Protein AF-A0A964VKG7-F1 (afdb_monomer)

Foldseek 3Di:
DDPPDDWAWLDKDKDFFFWADPVQAPDDDPPPVDPDTWTKIWIWIWTADPPQQKIKIKIFIWTDDPPDTGGGPLPPIDIDIDRHDPDSVVNVVVSVVVSVVVSVVCVVSPGPRIGTDD

Structure (mmCIF, N/CA/C/O backbone):
data_AF-A0A964VKG7-F1
#
_entry.id   AF-A0A964VKG7-F1
#
loop_
_atom_site.group_PDB
_atom_site.id
_atom_site.type_symbol
_atom_site.label_atom_id
_atom_site.label_alt_id
_atom_site.label_comp_id
_atom_site.label_asym_id
_atom_site.label_entity_id
_atom_site.label_seq_id
_atom_site.pdbx_PDB_ins_code
_atom_site.Cartn_x
_atom_site.Cartn_y
_atom_site.Cartn_z
_atom_site.occupancy
_atom_site.B_iso_or_equiv
_atom_site.auth_seq_id
_atom_site.auth_comp_id
_atom_site.auth_asym_id
_atom_site.auth_atom_id
_atom_site.pdbx_PDB_model_num
ATOM 1 N N . MET A 1 1 ? -8.999 -7.523 -33.008 1.00 45.59 1 MET A N 1
ATOM 2 C CA . MET A 1 1 ? -9.202 -7.234 -31.573 1.00 45.59 1 MET A CA 1
ATOM 3 C C . MET A 1 1 ? -7.820 -7.074 -30.964 1.00 45.59 1 MET A C 1
ATOM 5 O O . MET A 1 1 ? -6.993 -7.919 -31.278 1.00 45.59 1 MET A O 1
ATOM 9 N N . PRO A 1 2 ? -7.494 -5.994 -30.237 1.00 46.91 2 PRO A N 1
ATOM 10 C CA . PRO A 1 2 ? -6.178 -5.896 -29.619 1.00 46.91 2 PRO A CA 1
ATOM 11 C C . PRO A 1 2 ? -6.077 -6.936 -28.495 1.00 46.91 2 PRO A C 1
ATOM 13 O O . PRO A 1 2 ? -6.875 -6.909 -27.562 1.00 46.91 2 PRO A O 1
ATOM 16 N N . ASP A 1 3 ? -5.118 -7.854 -28.615 1.00 48.44 3 ASP A N 1
ATOM 17 C CA . ASP A 1 3 ? -4.701 -8.768 -27.551 1.00 48.44 3 ASP A CA 1
ATOM 18 C C . ASP A 1 3 ? -4.229 -7.949 -26.345 1.00 48.44 3 ASP A C 1
ATOM 20 O O . ASP A 1 3 ? -3.114 -7.417 -26.323 1.00 48.44 3 ASP A O 1
ATOM 24 N N . ILE A 1 4 ? -5.083 -7.818 -25.331 1.00 56.22 4 ILE A N 1
ATOM 25 C CA . ILE A 1 4 ? -4.675 -7.284 -24.034 1.00 56.22 4 ILE A CA 1
ATOM 26 C C . ILE A 1 4 ? -3.892 -8.404 -23.353 1.00 56.22 4 ILE A C 1
ATOM 28 O O . ILE A 1 4 ? -4.465 -9.269 -22.694 1.00 56.22 4 ILE A O 1
ATOM 32 N N . LYS A 1 5 ? -2.570 -8.431 -23.553 1.00 59.38 5 LYS A N 1
ATOM 33 C CA . LYS A 1 5 ? -1.716 -9.326 -22.768 1.00 59.38 5 LYS A CA 1
ATOM 34 C C . LYS A 1 5 ? -1.847 -8.954 -21.284 1.00 59.38 5 LYS A C 1
ATOM 36 O O . LYS A 1 5 ? -1.749 -7.764 -20.967 1.00 59.38 5 LYS A O 1
ATOM 41 N N . PRO A 1 6 ? -2.056 -9.937 -20.391 1.00 68.75 6 PRO A N 1
ATOM 42 C CA . PRO A 1 6 ? -2.222 -9.674 -18.969 1.00 68.75 6 PRO A CA 1
ATOM 43 C C . PRO A 1 6 ? -0.948 -9.044 -18.395 1.00 68.75 6 PRO A C 1
ATOM 45 O O . PRO A 1 6 ? 0.167 -9.424 -18.767 1.00 68.75 6 PRO A O 1
ATOM 48 N N . MET A 1 7 ? -1.117 -8.056 -17.514 1.00 79.94 7 MET A N 1
ATOM 49 C CA . MET A 1 7 ? -0.009 -7.543 -16.711 1.00 79.94 7 MET A CA 1
ATOM 50 C C . MET A 1 7 ? 0.474 -8.659 -15.783 1.00 79.94 7 MET A C 1
ATOM 52 O O . MET A 1 7 ? -0.336 -9.384 -15.207 1.00 79.94 7 MET A O 1
ATOM 56 N N . LYS A 1 8 ? 1.791 -8.823 -15.663 1.00 87.50 8 LYS A N 1
ATOM 57 C CA . LYS A 1 8 ? 2.387 -9.808 -14.758 1.00 87.50 8 LYS A CA 1
ATOM 58 C C . LYS A 1 8 ? 2.705 -9.117 -13.439 1.00 87.50 8 LYS A C 1
ATOM 60 O O . LYS A 1 8 ? 3.528 -8.206 -13.448 1.00 87.50 8 LYS A O 1
ATOM 65 N N . VAL A 1 9 ? 2.094 -9.553 -12.338 1.00 91.12 9 VAL A N 1
ATOM 66 C CA . VAL A 1 9 ? 2.488 -9.117 -10.990 1.00 91.12 9 VAL A CA 1
ATOM 67 C C . VAL A 1 9 ? 3.909 -9.606 -10.720 1.00 91.12 9 VAL A C 1
ATOM 69 O O . VAL A 1 9 ? 4.228 -10.778 -10.940 1.00 91.12 9 VAL A O 1
ATOM 72 N N . ILE A 1 10 ? 4.775 -8.686 -10.315 1.00 91.81 10 ILE A N 1
ATOM 73 C CA . ILE A 1 10 ? 6.184 -8.953 -9.998 1.00 91.81 10 ILE A CA 1
ATOM 74 C C . ILE A 1 10 ? 6.511 -8.673 -8.533 1.00 91.81 10 ILE A C 1
ATOM 76 O O . ILE A 1 10 ? 7.551 -9.112 -8.054 1.00 91.81 10 ILE A O 1
ATOM 80 N N . PHE A 1 11 ? 5.631 -7.957 -7.835 1.00 93.25 11 PHE A N 1
ATOM 81 C CA . PHE A 1 11 ? 5.787 -7.617 -6.434 1.00 93.25 11 PHE A CA 1
ATOM 82 C C . PHE A 1 11 ? 4.417 -7.430 -5.795 1.00 93.25 11 PH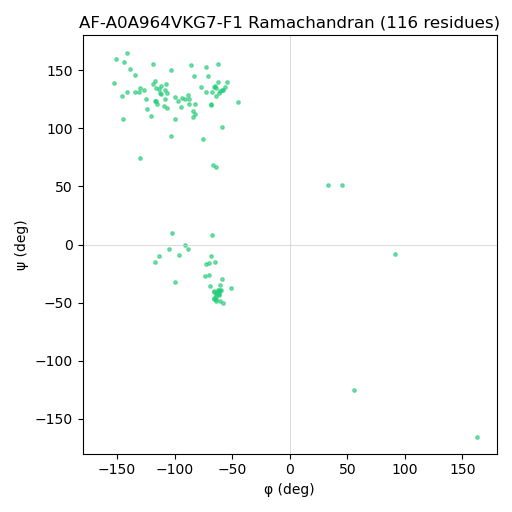E A C 1
ATOM 84 O O . PHE A 1 11 ? 3.537 -6.796 -6.378 1.00 93.25 11 PHE A O 1
ATOM 91 N N . GLU A 1 12 ? 4.277 -7.939 -4.581 1.00 95.62 12 GLU A N 1
ATOM 92 C CA . GLU A 1 12 ? 3.137 -7.688 -3.719 1.00 95.62 12 GLU A CA 1
ATOM 93 C C . GLU A 1 12 ? 3.637 -7.659 -2.275 1.00 95.62 12 GLU A C 1
ATOM 95 O O . GLU A 1 12 ? 4.350 -8.569 -1.847 1.00 95.62 12 GLU A O 1
ATOM 100 N N . SER A 1 13 ? 3.304 -6.598 -1.543 1.00 95.94 13 SER A N 1
ATOM 101 C CA . SER A 1 13 ? 3.679 -6.447 -0.138 1.00 95.94 13 SER A CA 1
ATOM 102 C C . SER A 1 13 ? 2.548 -5.818 0.653 1.00 95.94 13 SER A C 1
ATOM 104 O O . SER A 1 13 ? 2.001 -4.784 0.263 1.00 95.94 13 SER A O 1
ATOM 106 N N . GLU A 1 14 ? 2.238 -6.436 1.787 1.00 94.88 14 GLU A N 1
ATOM 107 C CA . GLU A 1 14 ? 1.324 -5.937 2.807 1.00 94.88 14 GLU A CA 1
ATOM 108 C C . GLU A 1 14 ? 2.129 -5.679 4.082 1.00 94.88 14 GLU A C 1
ATOM 110 O O . GLU A 1 14 ? 2.735 -6.597 4.632 1.00 94.88 14 GLU A O 1
ATOM 115 N N . THR A 1 15 ? 2.115 -4.438 4.566 1.00 94.88 15 THR A N 1
ATOM 116 C CA . THR A 1 15 ? 2.774 -4.053 5.819 1.00 94.88 15 THR A CA 1
ATOM 117 C C . THR A 1 15 ? 1.732 -3.573 6.815 1.00 94.88 15 THR A C 1
ATOM 119 O O . THR A 1 15 ? 0.978 -2.643 6.529 1.00 94.88 15 THR A O 1
ATOM 122 N N . GLU A 1 16 ? 1.695 -4.198 7.990 1.00 94.19 16 GLU A N 1
ATOM 123 C CA . GLU A 1 16 ? 0.902 -3.727 9.124 1.00 94.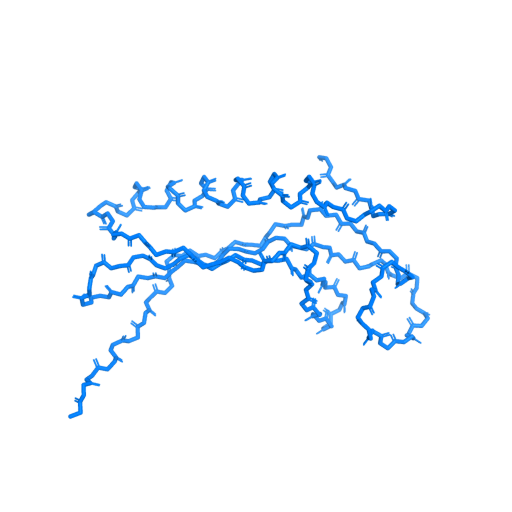19 16 GLU A CA 1
ATOM 124 C C . GLU A 1 16 ? 1.498 -2.412 9.646 1.00 94.19 16 GLU A C 1
ATOM 126 O O . GLU A 1 16 ? 2.665 -2.367 10.029 1.00 94.19 16 GLU A O 1
ATOM 131 N N . ILE A 1 17 ? 0.709 -1.338 9.646 1.00 91.81 17 ILE A N 1
ATOM 132 C CA . ILE A 1 17 ? 1.161 0.007 10.050 1.00 91.81 17 ILE A CA 1
ATOM 133 C C . ILE A 1 17 ? 0.486 0.505 11.334 1.00 91.81 17 ILE A C 1
ATOM 135 O O . ILE A 1 17 ? 0.906 1.509 11.910 1.00 91.81 17 ILE A O 1
ATOM 139 N N . GLY A 1 18 ? -0.539 -0.201 11.818 1.00 90.44 18 GLY A N 1
ATOM 140 C CA . GLY A 1 18 ? -1.130 0.073 13.122 1.00 90.44 18 GLY A CA 1
ATOM 141 C C . GLY A 1 18 ? -2.506 -0.538 13.329 1.00 90.44 18 GLY A C 1
ATOM 142 O O . GLY A 1 18 ? -2.917 -1.426 12.585 1.00 90.44 18 GLY A O 1
ATOM 143 N N . LYS A 1 19 ? -3.211 -0.080 14.366 1.00 89.62 19 LYS A N 1
ATOM 144 C CA . LYS A 1 19 ? -4.520 -0.608 14.772 1.00 89.62 19 LYS A CA 1
ATOM 145 C C . LYS A 1 19 ? -5.499 0.489 15.173 1.00 89.62 19 LYS A C 1
ATOM 147 O O . LYS A 1 19 ? -5.074 1.527 15.675 1.00 89.62 19 LYS A O 1
ATOM 152 N N . CYS A 1 20 ? -6.798 0.269 14.999 1.00 84.00 20 CYS A N 1
ATOM 153 C CA . CYS A 1 20 ? -7.824 1.232 15.398 1.00 84.00 20 CYS A CA 1
ATOM 154 C C . CYS A 1 20 ? -9.108 0.590 15.931 1.00 84.00 20 CYS A C 1
ATOM 156 O O . CYS A 1 20 ? -9.410 -0.571 15.666 1.00 84.00 20 CYS A O 1
ATOM 158 N N . GLU A 1 21 ? -9.847 1.360 16.728 1.00 81.38 21 GLU A N 1
ATOM 159 C CA . GLU A 1 21 ? -11.167 0.985 17.238 1.00 81.38 21 GLU A CA 1
ATOM 160 C C . GLU A 1 21 ? -12.269 1.361 16.235 1.00 81.38 21 GLU A C 1
ATOM 162 O O . GLU A 1 21 ? -12.124 2.314 15.464 1.00 81.38 21 GLU A O 1
ATOM 167 N N . ASP A 1 22 ? -13.400 0.653 16.291 1.00 73.62 22 ASP A N 1
ATOM 168 C CA . ASP A 1 22 ? -14.552 0.818 15.388 1.00 73.62 22 ASP A CA 1
ATOM 169 C C . ASP A 1 22 ? -15.024 2.277 15.260 1.00 73.62 22 ASP A C 1
ATOM 171 O O . ASP A 1 22 ? -15.364 2.734 14.170 1.00 73.62 22 ASP A O 1
ATOM 175 N N . GLY A 1 23 ? -14.991 3.041 16.357 1.00 65.50 23 GLY A N 1
ATOM 176 C CA . GLY A 1 23 ? -15.478 4.424 16.405 1.00 65.50 23 GLY A CA 1
ATOM 177 C C . GLY A 1 23 ? -14.653 5.441 15.607 1.00 65.50 23 GLY A C 1
ATOM 178 O O . GLY A 1 23 ? -15.093 6.579 15.439 1.00 65.50 23 GLY A O 1
ATOM 179 N N . LEU A 1 24 ? -13.471 5.060 15.114 1.00 65.75 24 LEU A N 1
ATOM 180 C CA . LEU A 1 24 ? -12.584 5.939 14.344 1.00 65.75 24 LEU A CA 1
ATOM 181 C C . LEU A 1 24 ? -12.749 5.776 12.825 1.00 65.75 24 LEU A C 1
ATOM 183 O O . LEU A 1 24 ? -12.224 6.584 12.055 1.00 65.75 24 LEU A O 1
ATOM 187 N N . ILE A 1 25 ? -13.503 4.768 12.381 1.00 66.12 25 ILE A N 1
ATOM 188 C CA . ILE A 1 25 ? -13.664 4.419 10.969 1.00 66.12 25 ILE A CA 1
ATOM 189 C C . ILE A 1 25 ? -14.983 5.010 10.476 1.00 66.12 25 ILE A C 1
ATOM 191 O O . ILE A 1 25 ? -16.067 4.561 10.835 1.00 66.12 25 ILE A O 1
ATOM 195 N N . LYS A 1 26 ? -14.899 6.057 9.648 1.00 57.19 26 LYS A N 1
ATOM 196 C CA . LYS A 1 26 ? -16.081 6.798 9.165 1.00 57.19 26 LYS A CA 1
ATOM 197 C C . LYS A 1 26 ? -16.948 6.019 8.169 1.00 57.19 26 LYS A C 1
ATOM 199 O O . LYS A 1 26 ? -18.078 6.430 7.914 1.00 57.19 26 LYS A O 1
ATOM 204 N N . GLU A 1 27 ? -16.441 4.934 7.590 1.00 57.50 27 GLU A N 1
ATOM 205 C CA . GLU A 1 27 ? -17.118 4.200 6.520 1.00 57.50 27 GLU A CA 1
ATOM 206 C C . GLU A 1 27 ? -17.758 2.915 7.045 1.00 57.50 27 GLU A C 1
ATOM 208 O O . GLU A 1 27 ? -17.112 1.879 7.108 1.00 57.50 27 GLU A O 1
ATOM 213 N N . THR A 1 28 ? -19.045 3.013 7.409 1.00 51.09 28 THR A N 1
ATOM 214 C CA . THR A 1 28 ? -20.062 1.936 7.377 1.00 51.09 28 THR A CA 1
ATOM 215 C C . THR A 1 28 ? -19.556 0.522 7.657 1.00 51.09 28 THR A C 1
ATOM 217 O O . THR A 1 28 ? -19.852 -0.403 6.900 1.00 51.09 28 THR A O 1
ATOM 220 N N . VAL A 1 29 ? -18.823 0.319 8.750 1.00 55.25 29 VAL A N 1
ATOM 221 C CA . VAL A 1 29 ? -18.581 -1.044 9.197 1.00 55.25 29 VAL A CA 1
ATOM 222 C C . VAL A 1 29 ? -19.713 -1.458 10.117 1.00 55.25 29 VAL A C 1
ATOM 224 O O . VAL A 1 29 ? -20.086 -0.728 11.032 1.00 55.25 29 VAL A O 1
ATOM 227 N N . SER A 1 30 ? -20.298 -2.617 9.823 1.00 53.88 30 SER A N 1
ATOM 228 C CA . SER A 1 30 ? -21.307 -3.266 10.652 1.00 53.88 30 SER A CA 1
ATOM 229 C C . SER A 1 30 ? -20.864 -3.224 12.117 1.00 53.88 30 SER A C 1
ATOM 231 O O . SER A 1 30 ? -19.787 -3.732 12.427 1.00 53.88 30 SER A O 1
ATOM 233 N N . GLU A 1 31 ? -21.686 -2.647 13.000 1.00 54.94 31 GLU A N 1
ATOM 234 C CA . GLU A 1 31 ? -21.488 -2.603 14.458 1.00 54.94 31 GLU A CA 1
ATOM 235 C C . GLU A 1 31 ? -21.535 -4.026 15.049 1.00 54.94 31 GLU A C 1
ATOM 237 O O . GLU A 1 31 ? -22.468 -4.429 15.747 1.00 54.94 31 GLU A O 1
ATOM 242 N N . ARG A 1 32 ? -20.551 -4.861 14.723 1.00 56.53 32 ARG A N 1
ATOM 243 C CA . ARG A 1 32 ? -20.311 -6.105 15.437 1.00 56.53 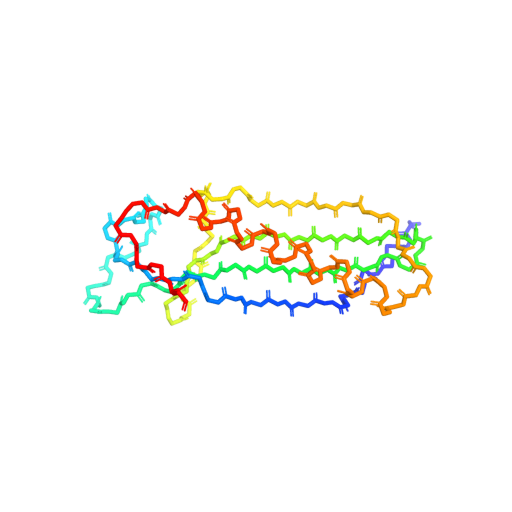32 ARG A CA 1
ATOM 244 C C . ARG A 1 32 ? -19.469 -5.726 16.633 1.00 56.53 32 ARG A C 1
ATOM 246 O O . ARG A 1 32 ? -18.320 -5.342 16.494 1.00 56.53 32 ARG A O 1
ATOM 253 N N . ASN A 1 33 ? -20.100 -5.812 17.796 1.00 52.34 33 ASN A N 1
ATOM 254 C CA . ASN A 1 33 ? -19.555 -5.494 19.108 1.00 52.34 33 ASN A CA 1
ATOM 255 C C . ASN A 1 33 ? -18.440 -6.497 19.479 1.00 52.34 33 ASN A C 1
ATOM 257 O O . ASN A 1 33 ? -18.621 -7.378 20.319 1.00 52.34 33 ASN A O 1
ATOM 261 N N . THR A 1 34 ? -17.317 -6.436 18.766 1.00 58.38 34 THR A N 1
ATOM 262 C CA . THR A 1 34 ? -16.143 -7.285 18.959 1.00 58.38 34 THR A CA 1
ATOM 263 C C . THR A 1 34 ? -15.057 -6.452 19.613 1.00 58.38 34 THR A C 1
ATOM 265 O O . THR A 1 34 ? -14.729 -5.381 19.121 1.00 58.38 34 THR A O 1
ATOM 268 N N . SER A 1 35 ? -14.450 -6.952 20.690 1.00 64.94 35 SER A N 1
ATOM 269 C CA . SER A 1 35 ? -13.291 -6.313 21.339 1.00 64.94 35 SER A CA 1
ATOM 270 C C . SER A 1 35 ? -12.012 -6.331 20.481 1.00 64.94 35 SER A C 1
ATOM 272 O O . SER A 1 35 ? -10.933 -6.020 20.979 1.00 64.94 35 SER A O 1
ATOM 274 N N . GLU A 1 36 ? -12.107 -6.750 19.218 1.00 73.25 36 GLU A N 1
ATOM 275 C CA . GLU A 1 36 ? -10.989 -6.856 18.290 1.00 73.25 36 GLU A CA 1
ATOM 276 C C . GLU A 1 36 ? -10.772 -5.530 17.565 1.00 73.25 36 GLU A C 1
ATOM 278 O O . GLU A 1 36 ? -11.680 -4.994 16.931 1.00 73.25 36 GLU A O 1
ATOM 283 N N . LEU A 1 37 ? -9.542 -5.025 17.648 1.00 82.75 37 LEU A N 1
ATOM 284 C CA . LEU A 1 37 ? -9.116 -3.839 16.917 1.00 82.75 37 LEU A CA 1
ATOM 285 C C . LEU A 1 37 ? -8.987 -4.150 15.425 1.00 82.75 37 LEU A C 1
ATOM 287 O O . LEU A 1 37 ? -8.507 -5.216 15.030 1.00 82.75 37 LEU A O 1
ATOM 291 N N . TRP A 1 38 ? -9.323 -3.172 14.596 1.00 86.56 38 TRP A N 1
ATOM 292 C CA . TRP A 1 38 ? -8.979 -3.176 13.184 1.00 86.56 38 TRP A CA 1
ATOM 293 C C . TRP A 1 38 ? -7.485 -3.092 13.014 1.00 86.56 38 TRP A C 1
ATOM 295 O O . TRP A 1 38 ? -6.835 -2.271 13.656 1.00 86.56 38 TRP A O 1
ATOM 305 N N . THR A 1 39 ? -6.948 -3.904 12.116 1.00 89.94 39 THR A N 1
ATOM 306 C CA . THR A 1 39 ? -5.541 -3.820 11.746 1.00 89.94 39 THR A CA 1
ATOM 307 C C . THR A 1 39 ? -5.417 -3.046 10.443 1.00 89.94 39 THR A C 1
ATOM 309 O O . THR A 1 39 ? -6.103 -3.344 9.468 1.00 89.94 39 THR A O 1
ATOM 312 N N . ILE A 1 40 ? -4.576 -2.020 10.442 1.00 90.00 40 ILE A N 1
ATOM 313 C CA . ILE A 1 40 ? -4.352 -1.117 9.320 1.00 90.00 40 ILE A CA 1
ATOM 314 C C . ILE A 1 40 ? -3.165 -1.641 8.518 1.00 90.00 40 ILE A C 1
ATOM 316 O O . ILE A 1 40 ? -2.071 -1.806 9.064 1.00 90.00 40 ILE A O 1
ATOM 320 N N . TYR A 1 41 ? -3.362 -1.830 7.217 1.00 92.62 41 TYR A N 1
ATOM 321 C CA . TYR A 1 41 ? -2.320 -2.278 6.301 1.00 92.62 41 TYR A CA 1
ATOM 322 C C . TYR A 1 41 ? -2.028 -1.225 5.234 1.00 92.62 41 TYR A C 1
ATOM 324 O O . TYR A 1 41 ? -2.937 -0.588 4.699 1.00 92.62 41 TYR A O 1
ATOM 332 N N . ALA A 1 42 ? -0.750 -1.073 4.898 1.00 93.31 42 ALA A N 1
ATOM 333 C CA . ALA A 1 42 ? -0.295 -0.466 3.657 1.00 93.31 42 ALA A CA 1
ATOM 334 C C . ALA A 1 42 ? 0.014 -1.582 2.657 1.00 93.31 42 ALA A C 1
ATOM 336 O O . ALA A 1 42 ? 0.832 -2.460 2.936 1.00 93.31 42 ALA A O 1
ATOM 337 N N . HIS A 1 43 ? -0.619 -1.540 1.492 1.00 95.06 43 HIS A N 1
ATOM 338 C CA . HIS A 1 43 ? -0.423 -2.520 0.428 1.00 95.06 43 HIS A CA 1
ATOM 339 C C . HIS A 1 43 ? 0.170 -1.848 -0.797 1.00 95.06 43 HIS A C 1
ATOM 341 O O . HIS A 1 43 ? -0.281 -0.771 -1.190 1.00 95.06 43 HIS A O 1
ATOM 347 N N . THR A 1 44 ? 1.180 -2.490 -1.375 1.00 96.00 44 THR A N 1
ATOM 348 C CA . THR A 1 44 ? 1.724 -2.151 -2.688 1.00 96.00 44 THR A CA 1
ATOM 349 C C . THR A 1 44 ? 1.678 -3.396 -3.561 1.00 96.00 44 THR A C 1
ATOM 351 O O . THR A 1 44 ? 2.284 -4.412 -3.220 1.00 96.00 44 THR A O 1
ATOM 354 N N . GLU A 1 45 ? 1.051 -3.283 -4.723 1.00 96.50 45 GLU A N 1
ATOM 355 C CA . GLU A 1 45 ? 1.147 -4.255 -5.807 1.00 96.50 45 GLU A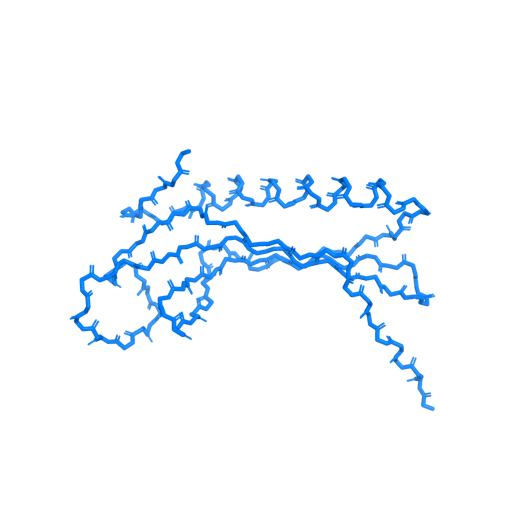 CA 1
ATOM 356 C C . GLU A 1 45 ? 1.896 -3.610 -6.972 1.00 96.50 45 GLU A C 1
ATOM 358 O O . GLU A 1 45 ? 1.632 -2.461 -7.328 1.00 96.50 45 GLU A O 1
ATOM 363 N N . ALA A 1 46 ? 2.829 -4.333 -7.587 1.00 94.75 46 ALA A N 1
ATOM 364 C CA . ALA A 1 46 ? 3.468 -3.881 -8.810 1.00 94.75 46 ALA A CA 1
ATOM 365 C C . ALA A 1 46 ? 3.373 -4.927 -9.916 1.00 94.75 46 ALA A C 1
ATOM 367 O O . ALA A 1 46 ? 3.678 -6.109 -9.729 1.00 94.75 46 ALA A O 1
ATOM 368 N N . SER A 1 47 ? 2.991 -4.469 -11.103 1.00 94.31 47 SER A N 1
ATOM 369 C CA . SER A 1 47 ? 2.797 -5.306 -12.275 1.00 94.31 47 SER A CA 1
ATOM 370 C C . SER A 1 47 ? 3.441 -4.703 -13.520 1.00 94.31 47 SER A C 1
ATOM 372 O O . SER A 1 47 ? 3.510 -3.489 -13.696 1.00 94.31 47 SER A O 1
ATOM 374 N N . VAL A 1 48 ? 3.947 -5.562 -14.406 1.00 91.44 48 VAL A N 1
ATOM 375 C CA . VAL A 1 48 ? 4.639 -5.146 -15.632 1.00 91.44 48 VAL A CA 1
ATOM 376 C C . VAL A 1 48 ? 3.844 -5.553 -16.864 1.00 91.44 48 VAL A C 1
ATOM 378 O O . VAL A 1 48 ? 3.395 -6.695 -17.010 1.00 91.44 48 VAL A O 1
ATOM 381 N N . SER A 1 49 ? 3.705 -4.616 -17.801 1.00 85.38 49 SER A N 1
ATOM 382 C CA . SER A 1 49 ? 3.175 -4.879 -19.137 1.00 85.38 49 SER A CA 1
ATOM 383 C C . SER A 1 49 ? 4.276 -5.396 -20.063 1.00 85.38 49 SER A C 1
ATOM 385 O O . SER A 1 49 ? 5.180 -4.651 -20.452 1.00 85.38 49 SER A O 1
ATOM 387 N N . GLY A 1 50 ? 4.150 -6.651 -20.504 1.00 70.50 50 GLY A N 1
ATOM 388 C CA . GLY A 1 50 ? 5.117 -7.289 -21.407 1.00 70.50 50 GLY A CA 1
ATOM 389 C C . GLY A 1 50 ? 5.223 -6.669 -22.810 1.00 70.50 50 GLY A C 1
ATOM 390 O O . GLY A 1 50 ? 6.181 -6.946 -23.520 1.00 70.50 50 GLY A O 1
ATOM 391 N N . THR A 1 51 ? 4.267 -5.835 -23.237 1.00 70.50 51 THR A N 1
ATOM 392 C CA . THR A 1 51 ? 4.282 -5.184 -24.566 1.00 70.50 51 THR A CA 1
ATOM 393 C C . THR A 1 51 ? 4.780 -3.750 -24.539 1.00 70.50 51 THR A C 1
ATOM 395 O O . THR A 1 51 ? 5.350 -3.289 -25.521 1.00 70.50 51 THR A O 1
ATOM 398 N N . LYS A 1 52 ? 4.522 -3.025 -23.446 1.00 67.88 52 LYS A N 1
ATOM 399 C CA . LYS A 1 52 ? 4.831 -1.593 -23.349 1.00 67.88 52 LYS A CA 1
ATOM 400 C C . LYS A 1 52 ? 6.057 -1.299 -22.489 1.00 67.88 52 LYS A C 1
ATOM 402 O O . LYS A 1 52 ? 6.423 -0.136 -22.408 1.00 67.88 52 LYS A O 1
ATOM 407 N N . ARG A 1 53 ? 6.662 -2.324 -21.863 1.00 82.94 53 ARG A N 1
ATOM 408 C CA . ARG A 1 53 ? 7.711 -2.162 -20.841 1.00 82.94 53 ARG A CA 1
ATOM 409 C C . ARG A 1 53 ? 7.304 -1.076 -19.845 1.00 82.94 53 ARG A C 1
ATOM 411 O O . ARG A 1 53 ? 8.028 -0.119 -19.628 1.00 82.94 53 ARG A O 1
ATOM 418 N N . MET A 1 54 ? 6.090 -1.200 -19.317 1.00 90.12 54 MET A N 1
ATOM 419 C CA . MET A 1 54 ? 5.553 -0.277 -18.320 1.00 90.12 54 MET A CA 1
ATOM 420 C C . MET A 1 54 ? 5.406 -1.025 -17.010 1.00 90.12 54 MET A C 1
ATOM 422 O O . MET A 1 54 ? 4.810 -2.105 -16.997 1.00 90.12 54 MET A O 1
ATOM 426 N N . LEU A 1 55 ? 5.928 -0.432 -15.950 1.00 91.88 55 LEU A N 1
ATOM 427 C CA . LEU A 1 55 ? 5.701 -0.797 -14.568 1.00 91.88 55 LEU A CA 1
ATOM 428 C C . LEU A 1 55 ? 4.503 0.001 -14.050 1.00 91.88 55 LEU A C 1
ATOM 430 O O . LEU A 1 55 ? 4.470 1.227 -14.141 1.00 91.88 55 LEU A O 1
ATOM 434 N N . LYS A 1 56 ? 3.513 -0.703 -13.518 1.00 94.31 56 LYS A N 1
ATOM 435 C CA . LYS A 1 56 ? 2.383 -0.136 -12.793 1.00 94.31 56 LYS A CA 1
ATOM 436 C C . LYS A 1 56 ? 2.558 -0.486 -11.325 1.00 94.31 56 LYS A C 1
ATOM 438 O O . LYS A 1 56 ? 2.699 -1.662 -11.016 1.00 94.3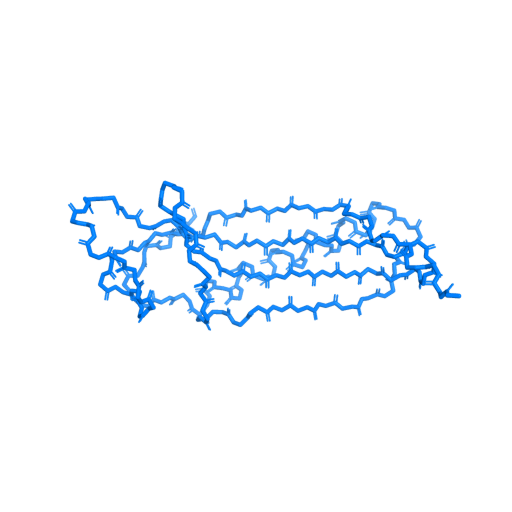1 56 LYS A O 1
ATOM 443 N N . ILE A 1 57 ? 2.539 0.511 -10.452 1.00 95.44 57 ILE A N 1
ATOM 444 C CA . ILE A 1 57 ? 2.568 0.335 -8.998 1.00 95.44 57 ILE A CA 1
ATOM 445 C C . ILE A 1 57 ? 1.253 0.881 -8.453 1.00 95.44 57 ILE A C 1
ATOM 447 O O . ILE A 1 57 ? 0.915 2.036 -8.703 1.00 95.44 57 ILE A O 1
ATOM 451 N N . GLU A 1 58 ? 0.505 0.055 -7.739 1.00 95.31 58 GLU A N 1
ATOM 452 C CA . GLU A 1 58 ? -0.747 0.413 -7.079 1.00 95.31 58 GLU A CA 1
ATOM 453 C C . GLU A 1 58 ? -0.537 0.360 -5.575 1.00 95.31 58 GLU A C 1
ATOM 455 O O . GLU A 1 58 ? -0.015 -0.624 -5.054 1.00 95.31 58 GLU A O 1
ATOM 460 N N . GLN A 1 59 ? -0.916 1.428 -4.881 1.00 94.62 59 GLN A N 1
ATOM 461 C CA . GLN A 1 59 ? -0.730 1.559 -3.442 1.00 94.62 59 GLN A CA 1
ATOM 462 C C . GLN A 1 59 ? -2.036 1.970 -2.786 1.00 94.62 59 GLN A C 1
ATOM 464 O O . GLN A 1 59 ? -2.724 2.873 -3.269 1.00 94.62 59 GLN A O 1
ATOM 469 N N . ARG A 1 60 ? -2.386 1.326 -1.676 1.00 93.00 60 ARG A N 1
ATOM 470 C CA . ARG A 1 60 ? -3.583 1.669 -0.902 1.00 93.00 60 ARG A CA 1
ATOM 471 C C . ARG A 1 60 ? -3.411 1.348 0.573 1.00 93.00 60 ARG A C 1
ATOM 473 O O . ARG A 1 60 ? -2.587 0.516 0.950 1.00 93.00 60 ARG A O 1
ATOM 480 N N . CYS A 1 61 ? -4.238 1.989 1.390 1.00 91.12 61 CYS A N 1
ATOM 481 C CA . CYS A 1 61 ? -4.446 1.597 2.773 1.00 91.12 61 CYS A CA 1
ATOM 482 C C . CYS A 1 61 ? -5.828 0.966 2.919 1.00 91.12 61 CYS A C 1
ATOM 484 O O . CYS A 1 61 ? -6.809 1.462 2.363 1.00 91.12 61 CYS A O 1
ATOM 486 N N . TYR A 1 62 ? -5.902 -0.113 3.685 1.00 89.50 62 TYR A N 1
ATOM 487 C CA . TYR A 1 62 ? -7.161 -0.756 4.037 1.00 89.50 62 TYR A CA 1
ATOM 488 C C . TYR A 1 62 ? -7.106 -1.228 5.492 1.00 89.50 62 TYR A C 1
ATOM 490 O O . TYR A 1 62 ? -6.032 -1.301 6.100 1.00 89.50 62 TYR A O 1
ATOM 498 N N . LEU A 1 63 ? -8.269 -1.545 6.053 1.00 88.38 63 LEU A N 1
ATOM 499 C CA . LEU A 1 63 ? -8.370 -2.191 7.361 1.00 88.38 63 LEU A CA 1
ATOM 500 C C . LEU A 1 63 ? -8.694 -3.659 7.172 1.00 88.38 63 LEU A C 1
ATOM 502 O O . LEU A 1 63 ? -9.355 -4.017 6.206 1.00 88.38 63 LEU A O 1
ATOM 506 N N . ARG A 1 64 ? -8.260 -4.510 8.091 1.00 88.81 64 ARG A N 1
ATOM 507 C CA . ARG A 1 64 ? -8.612 -5.928 8.098 1.00 88.81 64 ARG A CA 1
ATOM 508 C C . ARG A 1 64 ? -9.009 -6.350 9.505 1.00 88.81 64 ARG A C 1
ATOM 510 O O . ARG A 1 64 ? -8.290 -6.067 10.468 1.00 88.81 64 ARG A O 1
ATOM 517 N N . ARG A 1 65 ? -10.150 -7.030 9.604 1.00 86.69 65 ARG A N 1
ATOM 518 C CA . ARG A 1 65 ? -10.646 -7.695 10.816 1.00 86.69 65 ARG A CA 1
ATOM 519 C C . ARG A 1 65 ? -11.364 -8.977 10.401 1.00 86.69 65 ARG A C 1
ATOM 521 O O . ARG A 1 65 ? -12.434 -8.930 9.800 1.00 86.69 65 ARG A O 1
ATOM 528 N N . GLY A 1 66 ? -10.752 -10.128 10.676 1.00 83.69 66 GLY A N 1
ATOM 529 C CA . GLY A 1 66 ? -11.203 -11.399 10.102 1.00 83.69 66 GLY A CA 1
ATOM 530 C C . GLY A 1 66 ? -11.232 -11.331 8.570 1.00 83.69 66 GLY A C 1
ATOM 531 O O . GLY A 1 66 ? -10.235 -10.958 7.954 1.00 83.69 66 GLY A O 1
ATOM 532 N N . ASP A 1 67 ? -12.389 -11.634 7.979 1.00 84.06 67 ASP A N 1
ATOM 533 C CA . ASP A 1 67 ? -12.622 -11.572 6.527 1.00 84.06 67 ASP A CA 1
ATOM 534 C C . ASP A 1 67 ? -13.097 -10.186 6.038 1.00 84.06 67 ASP A C 1
ATOM 536 O O . ASP A 1 67 ? -13.285 -9.977 4.838 1.00 84.06 67 ASP A O 1
ATOM 540 N N . GLU A 1 68 ? -13.322 -9.225 6.942 1.00 83.38 68 GLU A N 1
ATOM 541 C CA . GLU A 1 68 ? -13.750 -7.869 6.587 1.00 83.38 68 GLU A CA 1
ATOM 542 C C . GLU A 1 68 ? -12.533 -7.031 6.175 1.00 83.38 68 GLU A C 1
ATOM 544 O O . GLU A 1 68 ? -11.609 -6.845 6.971 1.00 83.38 68 GLU A O 1
ATOM 549 N N . ILE A 1 69 ? -12.539 -6.517 4.938 1.00 85.88 69 ILE A N 1
ATOM 550 C CA . ILE A 1 69 ? -11.457 -5.690 4.381 1.00 85.88 69 ILE A CA 1
ATOM 551 C C . ILE A 1 69 ? -12.026 -4.402 3.759 1.00 85.88 69 ILE A C 1
ATOM 553 O O . ILE A 1 69 ? -12.147 -4.319 2.533 1.00 85.88 69 ILE A O 1
ATOM 557 N N . PRO A 1 70 ? -12.449 -3.405 4.558 1.00 81.50 70 PRO A N 1
ATOM 558 C CA . PRO A 1 70 ? -12.867 -2.123 4.011 1.00 81.50 70 PRO A CA 1
ATOM 559 C C . PRO A 1 70 ? -11.653 -1.326 3.512 1.00 81.50 70 PRO A C 1
ATOM 561 O O . PRO A 1 70 ? -10.659 -1.148 4.227 1.00 81.50 70 PRO A O 1
ATOM 564 N N . ASP A 1 71 ? -11.759 -0.803 2.291 1.00 76.75 71 ASP A N 1
ATOM 565 C CA . ASP A 1 71 ? -10.838 0.221 1.796 1.00 76.75 71 ASP A CA 1
ATOM 566 C C . ASP A 1 71 ? -10.949 1.484 2.659 1.00 76.75 71 ASP A C 1
ATOM 568 O O . ASP A 1 71 ? -11.966 1.715 3.313 1.00 76.75 71 ASP A O 1
ATOM 572 N N . GLN A 1 72 ? -9.889 2.292 2.703 1.00 72.44 72 GLN A N 1
ATOM 573 C CA . GLN A 1 72 ? -9.884 3.528 3.477 1.00 72.44 72 GLN A CA 1
ATOM 574 C C . GLN A 1 72 ? -9.380 4.712 2.663 1.00 72.44 72 GLN A C 1
ATOM 576 O O . GLN A 1 72 ? -8.305 4.670 2.072 1.00 72.44 72 GLN A O 1
ATOM 581 N N . SER A 1 73 ? -10.126 5.816 2.695 1.00 69.69 73 SER A N 1
ATOM 582 C CA . SER A 1 73 ? -9.824 7.005 1.892 1.00 69.69 73 SER A CA 1
ATOM 583 C C . SER A 1 73 ? -8.921 8.040 2.577 1.00 69.69 73 SER A C 1
ATOM 585 O O . SER A 1 73 ? -8.663 9.093 1.987 1.00 69.69 73 SER A O 1
ATOM 587 N N . TRP A 1 74 ? -8.485 7.816 3.825 1.00 73.69 74 TRP A N 1
ATOM 588 C CA . TRP A 1 74 ? -7.647 8.782 4.558 1.00 73.69 74 TRP A CA 1
ATOM 589 C C . TRP A 1 74 ? -6.225 8.873 3.985 1.00 73.69 74 TRP A C 1
ATOM 591 O O . TRP A 1 74 ? -5.627 9.946 4.017 1.00 73.69 74 TRP A O 1
ATOM 601 N N . VAL A 1 75 ? -5.743 7.804 3.342 1.00 75.38 75 VAL A N 1
ATOM 602 C CA . VAL A 1 75 ? -4.692 7.879 2.319 1.00 75.38 75 VAL A CA 1
ATOM 603 C C . VAL A 1 75 ? -5.342 7.576 0.983 1.00 75.38 75 VAL A C 1
ATOM 605 O O . VAL A 1 75 ? -5.889 6.495 0.786 1.00 75.38 75 VAL A O 1
ATOM 608 N N . LYS A 1 76 ? -5.300 8.531 0.053 1.00 82.62 76 LYS A N 1
ATOM 609 C CA . LYS A 1 76 ? -5.821 8.291 -1.295 1.00 82.62 76 LYS A CA 1
ATOM 610 C C . LYS A 1 76 ? -5.022 7.160 -1.947 1.00 82.62 76 LYS A C 1
ATOM 612 O O . LYS A 1 76 ? -3.796 7.253 -1.945 1.00 82.62 76 LYS A O 1
ATOM 617 N N . PRO A 1 77 ? -5.686 6.148 -2.530 1.00 87.50 77 PRO A N 1
ATOM 618 C CA . PRO A 1 77 ? -4.999 5.165 -3.347 1.00 87.50 77 PRO A CA 1
ATOM 619 C C . PRO A 1 77 ? -4.199 5.843 -4.460 1.00 87.50 77 PRO A C 1
ATOM 621 O O . PRO A 1 77 ? -4.659 6.814 -5.073 1.00 87.50 77 PRO A O 1
ATOM 624 N N . GLU A 1 78 ? -3.003 5.332 -4.712 1.00 90.56 78 GLU A N 1
ATOM 625 C CA . GLU A 1 78 ? -2.062 5.869 -5.687 1.00 90.56 78 GLU A CA 1
ATOM 626 C C . GLU A 1 78 ? -1.779 4.840 -6.772 1.00 90.56 78 GLU A C 1
ATOM 628 O O . GLU A 1 78 ? -1.617 3.652 -6.504 1.00 90.56 78 GLU A O 1
ATOM 633 N N . VAL A 1 79 ? -1.725 5.317 -8.014 1.00 92.75 79 VAL A N 1
ATOM 634 C CA . VAL A 1 79 ? -1.307 4.524 -9.167 1.00 92.75 79 VAL A CA 1
ATOM 635 C C . VAL A 1 79 ? -0.155 5.257 -9.830 1.00 92.75 79 VAL A C 1
ATOM 637 O O . VAL A 1 79 ? -0.323 6.373 -10.322 1.00 92.75 79 VAL A O 1
ATOM 640 N N . ILE A 1 80 ? 1.010 4.622 -9.838 1.00 93.44 80 ILE A N 1
ATOM 641 C CA . ILE A 1 80 ? 2.240 5.139 -10.430 1.00 93.44 80 ILE A CA 1
ATOM 642 C C . ILE A 1 80 ? 2.527 4.323 -11.690 1.00 93.44 80 ILE A C 1
ATOM 644 O O . ILE A 1 80 ? 2.428 3.094 -11.688 1.00 93.44 80 ILE A O 1
ATOM 648 N N . LEU A 1 81 ? 2.848 5.012 -12.784 1.00 92.25 81 LEU A N 1
ATOM 649 C CA . LEU A 1 81 ? 3.193 4.401 -14.063 1.00 92.25 81 LEU A CA 1
ATOM 650 C C . LEU A 1 81 ? 4.600 4.838 -14.454 1.00 92.25 81 LEU A C 1
ATOM 652 O O . LEU A 1 81 ? 4.800 5.992 -14.824 1.00 92.25 81 LEU A O 1
ATOM 656 N N . GLU A 1 82 ? 5.539 3.902 -14.423 1.00 90.50 82 GLU A N 1
ATOM 657 C CA . GLU A 1 82 ? 6.939 4.132 -14.773 1.00 90.50 82 GLU A CA 1
ATOM 658 C C . GLU A 1 82 ? 7.354 3.259 -15.962 1.00 90.50 82 GLU A C 1
ATOM 660 O O . GLU A 1 82 ? 6.776 2.190 -16.193 1.00 90.50 82 GLU A O 1
ATOM 665 N N . PRO A 1 83 ? 8.374 3.658 -16.734 1.00 89.81 83 PRO A N 1
ATOM 666 C CA . PRO A 1 83 ? 9.059 2.737 -17.628 1.00 89.81 83 PRO A CA 1
ATOM 667 C C . PRO A 1 83 ? 9.649 1.567 -16.827 1.00 89.81 83 PRO A C 1
ATOM 669 O O . PRO A 1 83 ? 10.306 1.761 -15.807 1.00 89.81 83 PRO A O 1
ATOM 672 N N . ALA A 1 84 ? 9.435 0.340 -17.295 1.00 87.88 84 ALA A N 1
ATOM 673 C CA . ALA A 1 84 ? 10.063 -0.836 -16.712 1.00 87.88 84 ALA A CA 1
ATOM 674 C C . ALA A 1 84 ? 11.573 -0.786 -16.973 1.00 87.88 84 ALA A C 1
ATOM 676 O O . ALA A 1 84 ? 12.009 -0.569 -18.108 1.00 87.88 84 ALA A O 1
ATOM 677 N N . LEU A 1 85 ? 12.355 -1.001 -15.918 1.00 85.56 85 LEU A N 1
ATOM 678 C CA . LEU A 1 85 ? 13.804 -1.122 -16.021 1.00 85.56 85 LEU A CA 1
ATOM 679 C C . LEU A 1 85 ? 14.172 -2.462 -16.668 1.00 85.56 85 LEU A C 1
ATOM 681 O O . LEU A 1 85 ? 13.435 -3.441 -16.559 1.00 85.56 85 LEU A O 1
ATOM 685 N N . ASP A 1 86 ? 15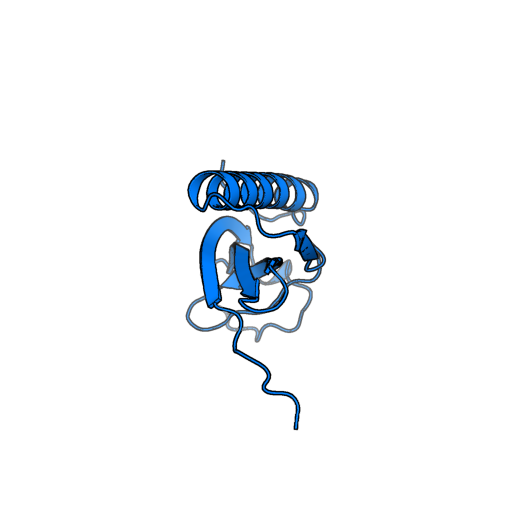.332 -2.515 -17.325 1.00 84.38 86 ASP A N 1
ATOM 686 C CA . ASP A 1 86 ? 15.835 -3.757 -17.932 1.00 84.38 86 ASP A CA 1
ATOM 687 C C . ASP A 1 86 ? 16.331 -4.773 -16.881 1.00 84.38 86 ASP A C 1
ATOM 689 O O . ASP A 1 86 ? 16.504 -5.951 -17.187 1.00 84.38 86 ASP A O 1
ATOM 693 N N . SER A 1 87 ? 16.568 -4.316 -15.649 1.00 90.69 87 SER A N 1
ATOM 694 C CA . SER A 1 87 ? 17.060 -5.109 -14.524 1.00 90.69 87 SER A CA 1
ATOM 695 C C . SER A 1 87 ? 15.940 -5.359 -13.518 1.00 90.69 87 SER A C 1
ATOM 697 O O . SER A 1 87 ? 15.426 -4.424 -12.900 1.00 90.69 87 SER A O 1
ATOM 699 N N . ASP A 1 88 ? 15.598 -6.634 -13.318 1.00 87.25 88 ASP A N 1
ATOM 700 C CA . ASP A 1 88 ? 14.602 -7.051 -12.324 1.00 87.25 88 ASP A CA 1
ATOM 701 C C . ASP A 1 88 ? 15.016 -6.640 -10.901 1.00 87.25 88 ASP A C 1
ATOM 703 O O . ASP A 1 88 ? 14.170 -6.261 -10.095 1.00 87.25 88 ASP A O 1
ATOM 707 N N . VAL A 1 89 ? 16.319 -6.663 -10.597 1.00 90.75 89 VAL A N 1
ATOM 708 C CA . VAL A 1 89 ? 16.852 -6.285 -9.278 1.00 90.75 89 VAL A CA 1
ATOM 709 C C . VAL A 1 89 ? 16.631 -4.799 -9.006 1.00 90.75 89 VAL A C 1
ATOM 711 O O . VAL A 1 89 ? 16.135 -4.440 -7.939 1.00 90.75 89 VAL A O 1
ATOM 714 N N . ASP A 1 90 ? 16.945 -3.941 -9.976 1.00 90.75 90 ASP A N 1
ATOM 715 C CA . ASP A 1 90 ? 16.785 -2.491 -9.821 1.00 90.75 90 ASP A CA 1
ATOM 716 C C . ASP A 1 90 ? 15.304 -2.101 -9.768 1.00 90.75 90 ASP A C 1
ATOM 718 O O . ASP A 1 90 ? 14.907 -1.215 -9.012 1.00 90.75 90 ASP A O 1
ATOM 722 N N . MET A 1 91 ? 14.466 -2.804 -10.534 1.00 91.69 91 MET A N 1
ATOM 723 C CA . MET A 1 91 ? 13.019 -2.621 -10.514 1.00 91.69 91 MET A CA 1
ATOM 724 C C . MET A 1 91 ? 12.425 -2.997 -9.155 1.00 91.69 91 MET A C 1
ATOM 726 O O . MET A 1 91 ? 11.666 -2.213 -8.589 1.00 91.69 91 MET A O 1
ATOM 730 N N . LEU A 1 92 ? 12.802 -4.147 -8.590 1.00 92.69 92 LEU A N 1
ATOM 731 C CA . LEU A 1 92 ? 12.364 -4.549 -7.252 1.00 92.69 92 LEU A CA 1
ATOM 732 C C . LEU A 1 92 ? 12.857 -3.579 -6.173 1.00 92.69 92 LEU A C 1
ATOM 734 O O . LEU A 1 92 ? 12.076 -3.213 -5.298 1.00 92.69 92 LEU A O 1
ATOM 738 N N . ALA A 1 93 ? 14.105 -3.108 -6.255 1.00 93.62 93 ALA A N 1
ATOM 739 C CA . ALA A 1 93 ? 14.635 -2.113 -5.323 1.00 93.62 93 ALA A CA 1
ATOM 740 C C . ALA A 1 93 ? 13.846 -0.792 -5.377 1.00 93.62 93 ALA A C 1
ATOM 742 O O . ALA A 1 93 ? 13.501 -0.233 -4.336 1.00 93.62 93 ALA A O 1
ATOM 743 N N . MET A 1 94 ? 13.492 -0.324 -6.579 1.00 93.69 94 MET A N 1
ATOM 744 C CA . MET A 1 94 ? 12.650 0.862 -6.763 1.00 93.69 94 MET A CA 1
ATOM 745 C C . MET A 1 94 ? 11.239 0.660 -6.191 1.00 93.69 94 MET A C 1
ATOM 747 O O . MET A 1 94 ? 10.720 1.547 -5.509 1.00 93.69 94 MET A O 1
ATOM 751 N N . ILE A 1 95 ? 10.610 -0.494 -6.436 1.00 94.25 95 ILE A N 1
ATOM 752 C CA . ILE A 1 95 ? 9.269 -0.801 -5.913 1.00 94.25 95 ILE A CA 1
ATOM 753 C C . ILE A 1 95 ? 9.296 -0.861 -4.382 1.00 94.25 95 ILE A C 1
ATOM 755 O O . ILE A 1 95 ? 8.422 -0.286 -3.732 1.00 94.25 95 ILE A O 1
ATOM 759 N N . GLN A 1 96 ? 10.322 -1.488 -3.802 1.00 94.94 96 GLN A N 1
ATOM 760 C CA . GLN A 1 96 ? 10.514 -1.569 -2.356 1.00 94.94 96 GLN A CA 1
ATOM 761 C C . GLN A 1 96 ? 10.669 -0.175 -1.736 1.00 94.94 96 GLN A C 1
ATOM 763 O O . GLN A 1 96 ? 9.956 0.165 -0.793 1.00 94.94 96 GLN A O 1
ATOM 768 N N . GLN A 1 97 ? 11.523 0.673 -2.314 1.00 95.00 97 GLN A N 1
ATOM 769 C CA . GLN A 1 97 ? 11.689 2.054 -1.859 1.00 95.00 97 GLN A CA 1
ATOM 770 C C . GLN A 1 97 ? 10.374 2.847 -1.968 1.00 95.00 97 GLN A C 1
ATOM 772 O O . GLN A 1 97 ? 10.014 3.616 -1.076 1.00 95.00 97 GLN A O 1
ATOM 777 N N . THR A 1 98 ? 9.626 2.637 -3.053 1.00 94.56 98 THR A N 1
ATOM 778 C CA . THR A 1 98 ? 8.300 3.236 -3.267 1.00 94.56 98 THR A CA 1
ATOM 779 C C . THR A 1 98 ? 7.290 2.785 -2.205 1.00 94.56 98 THR A C 1
ATOM 781 O O . THR A 1 98 ? 6.501 3.596 -1.716 1.00 94.56 98 THR A O 1
ATOM 784 N N . HIS A 1 99 ? 7.324 1.514 -1.797 1.00 95.38 99 HIS A N 1
ATOM 785 C CA . HIS A 1 99 ? 6.495 0.990 -0.709 1.00 95.38 99 HIS A CA 1
ATOM 786 C C . HIS A 1 99 ? 6.862 1.616 0.645 1.00 95.38 99 HIS A C 1
ATOM 788 O O . HIS A 1 99 ? 5.977 2.086 1.358 1.00 95.38 99 HIS A O 1
ATOM 794 N N . GLU A 1 100 ? 8.150 1.714 0.971 1.00 95.06 100 GLU A N 1
ATOM 795 C CA . GLU A 1 100 ? 8.628 2.347 2.209 1.00 95.06 100 GLU A CA 1
ATOM 796 C C . GLU A 1 100 ? 8.231 3.828 2.287 1.00 95.06 100 GLU A C 1
ATOM 798 O O . GLU A 1 100 ? 7.731 4.298 3.313 1.00 95.06 100 GLU A O 1
ATOM 803 N N . HIS A 1 101 ? 8.368 4.570 1.185 1.00 94.12 101 HIS A N 1
ATOM 804 C CA . HIS A 1 101 ? 7.909 5.957 1.111 1.00 94.12 101 HIS A CA 1
ATOM 805 C C . HIS A 1 101 ? 6.395 6.086 1.312 1.00 94.12 101 HIS A C 1
ATOM 807 O O . HIS A 1 101 ? 5.942 7.017 1.988 1.00 94.12 101 HIS A O 1
ATOM 813 N N . PHE A 1 102 ? 5.611 5.160 0.756 1.00 93.81 102 PHE A N 1
ATOM 814 C CA . PHE A 1 102 ? 4.164 5.139 0.940 1.00 93.81 102 PHE A CA 1
ATOM 815 C C . PHE A 1 102 ? 3.776 4.852 2.391 1.00 93.81 102 PHE A C 1
ATOM 817 O O . PHE A 1 102 ? 2.920 5.553 2.926 1.00 93.81 102 PHE A O 1
ATOM 824 N N . ILE A 1 103 ? 4.458 3.925 3.070 1.00 92.81 103 ILE A N 1
ATOM 825 C CA . ILE A 1 103 ? 4.265 3.680 4.508 1.00 92.81 103 ILE A CA 1
ATOM 826 C C . ILE A 1 103 ? 4.519 4.961 5.306 1.00 92.81 103 ILE A C 1
ATOM 828 O O . ILE A 1 103 ? 3.666 5.382 6.083 1.00 92.81 103 ILE A O 1
ATOM 832 N N . VAL A 1 104 ? 5.644 5.645 5.078 1.00 92.25 104 VAL A N 1
ATOM 833 C CA . VAL A 1 104 ? 5.952 6.910 5.770 1.00 92.25 104 VAL A CA 1
ATOM 834 C C . VAL A 1 104 ? 4.882 7.974 5.496 1.00 92.25 104 VAL A C 1
ATOM 836 O O . VAL A 1 104 ? 4.504 8.731 6.392 1.00 92.25 104 VAL A O 1
ATOM 839 N N . LYS A 1 105 ? 4.373 8.050 4.262 1.00 90.69 105 LYS A N 1
ATOM 840 C CA . LYS A 1 105 ? 3.283 8.961 3.886 1.00 90.69 105 LYS A CA 1
ATOM 841 C C . LYS A 1 105 ? 1.966 8.604 4.579 1.00 90.69 105 LYS A C 1
ATOM 843 O O . LYS A 1 105 ? 1.260 9.521 5.005 1.00 90.69 105 LYS A O 1
ATOM 848 N N . ALA A 1 106 ? 1.651 7.318 4.699 1.00 89.69 106 ALA A N 1
ATOM 849 C CA . ALA A 1 106 ? 0.481 6.830 5.415 1.00 89.69 106 ALA A CA 1
ATOM 850 C C . ALA A 1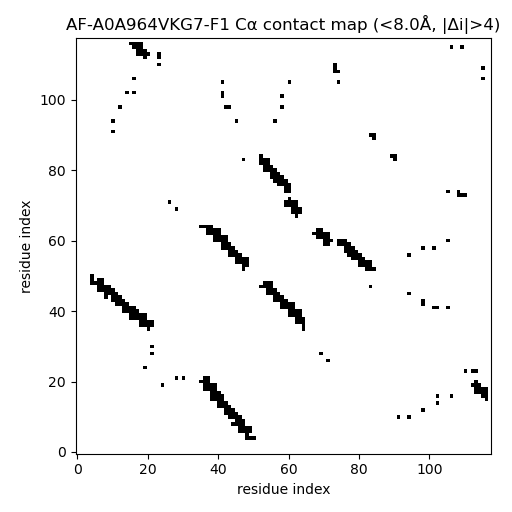 106 ? 0.590 7.167 6.905 1.00 89.69 106 ALA A C 1
ATOM 852 O O . ALA A 1 106 ? -0.298 7.809 7.450 1.00 89.69 106 ALA A O 1
ATOM 853 N N . LEU A 1 107 ? 1.728 6.885 7.540 1.00 89.00 107 LEU A N 1
ATOM 854 C CA . LEU A 1 107 ? 1.976 7.217 8.947 1.00 89.00 107 LEU A CA 1
ATOM 855 C C . LEU A 1 107 ? 1.874 8.725 9.252 1.00 89.00 107 LEU A C 1
ATOM 857 O O . LEU A 1 107 ? 1.479 9.108 10.347 1.00 89.00 107 LEU A O 1
ATOM 861 N N . LYS A 1 108 ? 2.178 9.608 8.292 1.00 87.88 108 LYS A N 1
ATOM 862 C CA . LYS A 1 108 ? 1.986 11.066 8.455 1.00 87.88 108 LYS A CA 1
ATOM 863 C C . LYS A 1 108 ? 0.527 11.514 8.388 1.00 87.88 108 LYS A C 1
ATOM 865 O O . LYS A 1 108 ? 0.198 12.568 8.919 1.00 87.88 108 LYS A O 1
ATOM 870 N N . GLN A 1 109 ? -0.314 10.763 7.686 1.00 84.81 109 GLN A N 1
ATOM 871 C CA . GLN A 1 109 ? -1.748 11.031 7.536 1.00 84.81 109 GLN A CA 1
ATOM 872 C C . GLN A 1 109 ? -2.589 10.123 8.438 1.00 84.81 109 GLN A C 1
ATOM 874 O O . GLN A 1 109 ? -3.808 10.069 8.286 1.00 84.81 109 GLN A O 1
ATOM 879 N N . PHE A 1 110 ? -1.932 9.403 9.350 1.00 81.50 110 PHE A N 1
ATOM 880 C CA . PHE A 1 110 ? -2.548 8.397 10.195 1.00 81.50 110 PHE A CA 1
ATOM 881 C C . PHE A 1 110 ? -3.686 9.010 11.013 1.00 81.50 110 PHE A C 1
ATOM 883 O O . PHE A 1 110 ? -3.495 10.092 11.579 1.00 81.50 110 PHE A O 1
ATOM 890 N N . PRO A 1 111 ? -4.866 8.371 11.080 1.00 76.31 111 PRO A N 1
ATOM 891 C CA . PRO A 1 111 ? -5.993 8.970 11.773 1.00 76.31 111 PRO A CA 1
ATOM 892 C C . PRO A 1 111 ? -5.688 9.111 13.268 1.00 76.31 111 PRO A C 1
ATOM 894 O O . PRO A 1 111 ? -5.190 8.179 13.907 1.00 76.31 111 PRO A O 1
ATOM 897 N N . GLU A 1 112 ? -6.002 10.278 13.835 1.00 73.44 112 GLU A N 1
ATOM 898 C CA . GLU A 1 112 ? -5.860 10.517 15.273 1.00 73.44 112 GLU A CA 1
ATOM 899 C C . GLU A 1 112 ? -6.660 9.475 16.073 1.00 73.44 112 GLU A C 1
ATOM 901 O O . GLU A 1 112 ? -7.797 9.151 15.733 1.00 73.44 112 GLU A O 1
ATOM 906 N N . GLY A 1 113 ? -6.050 8.930 17.131 1.00 69.12 113 GLY A N 1
ATOM 907 C CA . GLY A 1 113 ? -6.641 7.872 17.962 1.00 69.12 113 GLY A CA 1
ATOM 908 C C . GLY A 1 113 ? -6.303 6.441 17.528 1.00 69.12 113 GLY A C 1
ATOM 909 O O . GLY A 1 113 ? -6.577 5.509 18.279 1.00 69.12 113 GLY A O 1
ATOM 910 N N . CYS A 1 114 ? -5.668 6.245 16.369 1.00 77.31 114 CYS A N 1
ATOM 911 C CA . CYS A 1 114 ? -5.157 4.937 15.959 1.00 77.31 114 CYS A CA 1
ATOM 912 C C . CYS A 1 114 ? -3.771 4.667 16.580 1.00 77.31 114 CYS A C 1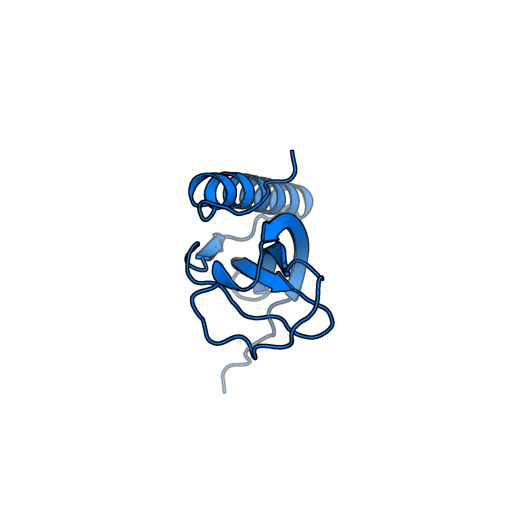
ATOM 914 O O . CYS A 1 114 ? -2.943 5.570 16.717 1.00 77.31 114 CYS A O 1
ATOM 916 N N . LEU A 1 115 ? -3.496 3.413 16.932 1.00 79.81 115 LEU A N 1
ATOM 917 C CA . LEU A 1 115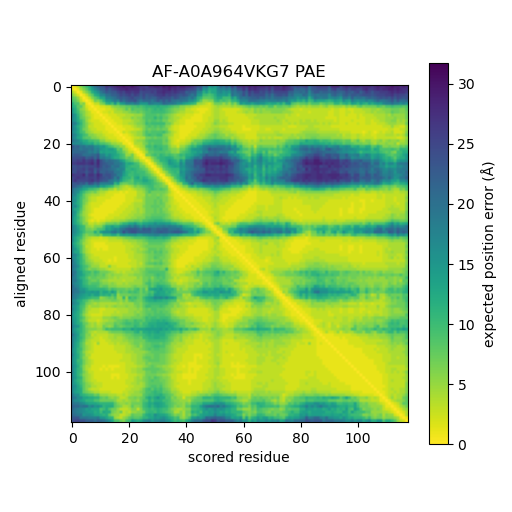 ? -2.213 2.958 17.465 1.00 79.81 115 LEU A CA 1
ATOM 918 C C . LEU A 1 115 ? -1.243 2.697 16.313 1.00 79.81 115 LEU A C 1
ATOM 920 O O . LEU A 1 115 ? -1.448 1.762 15.546 1.00 79.81 115 LEU A O 1
ATOM 924 N N . VAL A 1 116 ? -0.186 3.497 16.198 1.00 79.75 116 VAL A N 1
ATOM 925 C CA . VAL A 1 116 ? 0.905 3.252 15.242 1.00 79.75 116 VAL A CA 1
ATOM 926 C C . VAL A 1 116 ? 1.816 2.152 15.782 1.00 79.75 116 VAL A C 1
ATOM 928 O O . VAL A 1 116 ? 2.180 2.176 16.960 1.00 79.75 116 VAL A O 1
ATOM 931 N N . LEU A 1 117 ? 2.208 1.208 14.928 1.00 72.44 117 LEU A N 1
ATOM 932 C CA . LEU A 1 117 ? 3.260 0.249 15.264 1.00 72.44 117 LEU A CA 1
ATOM 933 C C . LEU A 1 117 ? 4.612 0.861 14.894 1.00 72.44 117 LEU A C 1
ATOM 935 O O . LEU A 1 117 ? 4.816 1.272 13.753 1.00 72.44 117 LEU A O 1
ATOM 939 N N . ALA A 1 118 ? 5.474 0.994 15.903 1.00 54.09 118 ALA A N 1
ATOM 940 C CA . ALA A 1 118 ? 6.830 1.523 15.784 1.00 54.09 118 ALA A CA 1
ATOM 941 C C . ALA A 1 118 ? 7.828 0.439 15.365 1.00 54.09 118 ALA A C 1
ATOM 943 O O . ALA A 1 118 ? 7.644 -0.721 15.803 1.00 54.09 118 ALA A O 1
#

Radius of gyration: 16.67 Å; Cα contacts (8 Å, |Δi|>4): 205; chains: 1; bounding box: 38×23×53 Å

Nearest PDB structures (foldseek):
  6du8-assembly1_A  TM=4.689E-01  e=2.101E+00  Homo sapiens
  6a70-assembly1_F  TM=4.235E-01  e=2.341E+00  Homo sapiens
  7qoo-assembly1_P  TM=4.712E-01  e=3.067E+00  Homo sapiens
  7uig-assembly1_n  TM=3.569E-01  e=2.341E+00  Saccharomyces cerevisiae
  7n3v-assembly2_B  TM=3.455E-01  e=7.280E+00  Mycolicibacterium smegmatis

Mean predicted aligned error: 7.85 Å

Sequence (118 aa):
MPDIKPMKVIFESETEIGKCEDGLIKETVSERNTSELWTIYAHTEASVSGTKRMLKIEQRCYLRRGDEIPDQSWVKPEVILEPALDSDVDMLAMIQQTHEHFIVKALKQFPEGCLVLA

Secondary structure (DSSP, 8-state):
----PPPEEEEEEEEEEEEE-GGG--S-------SPPEEEEEEEEEEEETTTTEEEEEEEEEEEBTTB--B-SSS--EEEEEEPPS-HHHHHHHHHHHHHHHHHHHHHTPPTT-EE--

Solvent-accessible surface area (backbone atoms only — not comparable to full-atom values): 6993 Å² total; per-residue (Å²): 129,87,82,79,72,73,63,44,76,78,46,75,49,77,42,81,50,28,35,34,56,77,92,75,57,88,74,88,65,79,90,67,96,57,98,69,60,33,36,30,31,40,36,35,41,30,28,36,33,89,87,73,46,31,30,38,38,41,34,40,37,32,37,39,50,90,92,47,65,53,77,43,75,78,45,69,68,44,79,48,80,44,76,48,61,96,42,70,68,61,41,51,51,51,51,52,53,51,44,55,52,48,47,56,54,41,65,74,52,52,62,86,88,46,48,70,65,130

pLDDT: mean 82.29, std 13.63, range [45.59, 96.5]